Protein AF-A0A357LZG7-F1 (afdb_monomer)

Mean predicted aligned error: 2.69 Å

Solvent-accessible surface area (backbone atoms only — not comparable to full-atom values): 4432 Å² total; per-residue (Å²): 131,95,64,89,53,63,67,61,52,22,57,46,48,65,67,42,50,64,58,50,53,53,49,53,30,64,77,69,71,52,54,83,88,75,53,79,55,30,73,27,52,68,33,81,75,60,64,57,44,37,50,50,46,36,52,52,31,48,50,51,16,56,77,69,76,34,53,59,44,76,36,46,52,88,78,104

Structure (mmCIF, N/CA/C/O backbone):
data_AF-A0A357LZG7-F1
#
_entry.id   AF-A0A357LZG7-F1
#
loop_
_atom_site.group_PDB
_atom_site.id
_atom_site.type_symbol
_atom_site.label_atom_id
_atom_site.label_alt_id
_atom_site.label_comp_id
_atom_site.label_asym_id
_atom_site.label_entity_id
_atom_site.label_seq_id
_atom_site.pdbx_PDB_ins_code
_atom_site.Cartn_x
_atom_site.Cartn_y
_atom_site.Cartn_z
_atom_site.occupancy
_atom_site.B_iso_or_equiv
_atom_site.auth_seq_id
_atom_site.auth_comp_id
_atom_site.auth_asym_id
_atom_site.auth_atom_id
_atom_site.pdbx_PDB_model_num
ATOM 1 N N . TYR A 1 1 ? 17.458 7.255 -17.067 1.00 75.75 1 TYR A N 1
ATOM 2 C CA . TYR A 1 1 ? 17.157 5.968 -17.725 1.00 75.75 1 TYR A CA 1
ATOM 3 C C . TYR A 1 1 ? 16.421 6.100 -19.062 1.00 75.75 1 TYR A C 1
ATOM 5 O O . TYR A 1 1 ? 16.390 5.114 -19.776 1.00 75.75 1 TYR A O 1
ATOM 13 N N . GLY A 1 2 ? 15.831 7.255 -19.423 1.00 93.31 2 GLY A N 1
ATOM 14 C CA . GLY A 1 2 ? 15.042 7.384 -20.666 1.00 93.31 2 GLY A CA 1
ATOM 15 C C . GLY A 1 2 ? 13.611 6.829 -20.574 1.00 93.31 2 GLY A C 1
ATOM 16 O O . GLY A 1 2 ? 12.905 6.786 -21.570 1.00 93.31 2 GLY A O 1
ATOM 17 N N . GLY A 1 3 ? 13.184 6.418 -19.378 1.00 94.25 3 GLY A N 1
ATOM 18 C CA . GLY A 1 3 ? 11.874 5.846 -19.088 1.00 94.25 3 GLY A CA 1
ATOM 19 C C . GLY A 1 3 ? 11.814 5.347 -17.644 1.00 94.25 3 GLY A C 1
ATOM 20 O O . GLY A 1 3 ? 12.780 5.494 -16.884 1.00 94.25 3 GLY A O 1
ATOM 21 N N . VAL A 1 4 ? 10.680 4.757 -17.268 1.00 93.44 4 VAL A N 1
ATOM 22 C CA . VAL 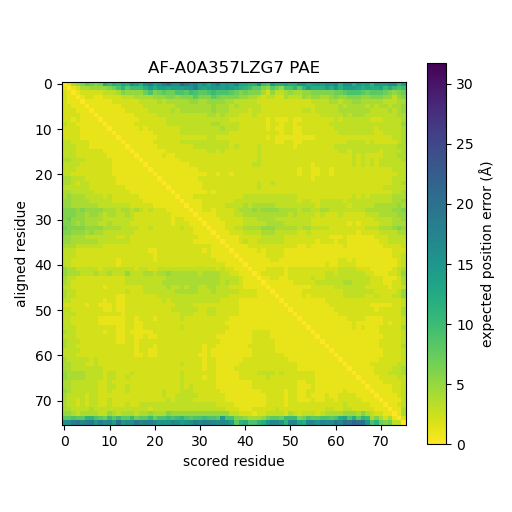A 1 4 ? 10.506 4.112 -15.961 1.00 93.44 4 VAL A CA 1
ATOM 23 C C . VAL A 1 4 ? 11.348 2.838 -15.904 1.00 93.44 4 VAL A C 1
ATOM 25 O O . VAL A 1 4 ? 11.279 2.008 -16.806 1.00 93.44 4 VAL A O 1
ATOM 28 N N . VAL A 1 5 ? 12.113 2.659 -14.824 1.00 97.19 5 VAL A N 1
ATOM 29 C CA . VAL A 1 5 ? 12.782 1.388 -14.509 1.00 97.19 5 VAL A CA 1
ATOM 30 C C . VAL A 1 5 ? 11.911 0.638 -13.500 1.00 97.19 5 VAL A C 1
ATOM 32 O O . VAL A 1 5 ? 11.842 1.080 -12.349 1.00 97.19 5 VAL A O 1
ATOM 35 N N . PRO A 1 6 ? 11.252 -0.474 -13.885 1.00 94.62 6 PRO A N 1
ATOM 36 C CA . PRO A 1 6 ? 10.249 -1.131 -13.041 1.00 94.62 6 PRO A CA 1
ATOM 37 C C . PRO A 1 6 ? 10.753 -1.518 -11.648 1.00 94.62 6 PRO A C 1
ATOM 39 O O . PRO A 1 6 ? 10.047 -1.337 -10.657 1.00 94.62 6 PRO A O 1
ATOM 42 N N . GLU A 1 7 ? 11.995 -1.989 -11.555 1.00 95.81 7 GLU A N 1
ATOM 43 C CA . GLU A 1 7 ? 12.604 -2.379 -10.282 1.00 95.81 7 GLU A CA 1
ATOM 44 C C . GLU A 1 7 ? 12.803 -1.181 -9.342 1.00 95.81 7 GLU A C 1
ATOM 46 O O . GLU A 1 7 ? 12.454 -1.230 -8.163 1.00 95.81 7 GLU A O 1
ATOM 51 N N . LEU A 1 8 ? 13.314 -0.061 -9.864 1.00 96.38 8 LEU A N 1
ATOM 52 C CA . LEU A 1 8 ? 13.517 1.143 -9.056 1.00 96.38 8 LEU A CA 1
ATOM 53 C C . LEU A 1 8 ? 12.189 1.745 -8.606 1.00 96.38 8 LEU A C 1
ATOM 55 O O . LEU A 1 8 ? 12.085 2.157 -7.454 1.00 96.38 8 LEU A O 1
ATOM 59 N N . ALA A 1 9 ? 11.177 1.735 -9.477 1.00 95.75 9 ALA A N 1
ATOM 60 C CA . ALA A 1 9 ? 9.826 2.152 -9.118 1.00 95.75 9 ALA A CA 1
ATOM 61 C C . ALA A 1 9 ? 9.2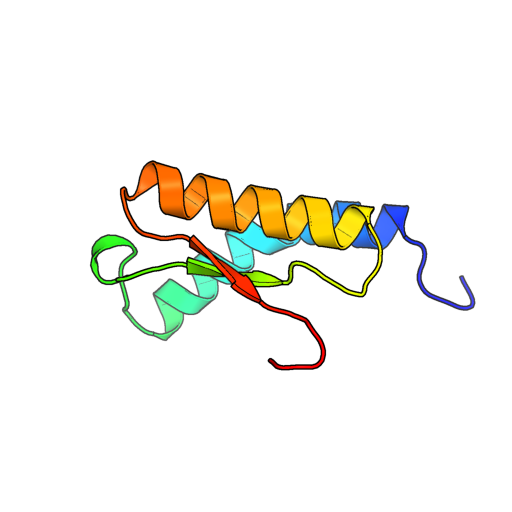69 1.293 -7.971 1.00 95.75 9 ALA A C 1
ATOM 63 O O . ALA A 1 9 ? 8.825 1.828 -6.959 1.00 95.75 9 ALA A O 1
ATOM 64 N N . SER A 1 10 ? 9.371 -0.035 -8.075 1.00 95.56 10 SER A N 1
ATOM 65 C CA . SER A 1 10 ? 8.883 -0.971 -7.048 1.00 95.56 10 SER A CA 1
ATOM 66 C C . SER A 1 10 ? 9.561 -0.742 -5.691 1.00 95.56 10 SER A C 1
ATOM 68 O O . SER A 1 10 ? 8.893 -0.621 -4.664 1.00 95.56 10 SER A O 1
ATOM 70 N N . ARG A 1 11 ? 10.891 -0.580 -5.676 1.00 97.12 11 ARG A N 1
ATOM 71 C CA . ARG A 1 11 ? 11.652 -0.273 -4.450 1.00 97.12 11 ARG A CA 1
ATOM 72 C C . ARG A 1 11 ? 11.258 1.065 -3.835 1.00 97.12 11 ARG A C 1
ATOM 74 O O . ARG A 1 11 ? 11.253 1.203 -2.612 1.00 97.12 11 ARG A O 1
ATOM 81 N N . ASP A 1 12 ? 10.954 2.053 -4.665 1.00 97.12 12 ASP A N 1
ATOM 82 C CA . ASP A 1 12 ? 10.521 3.364 -4.200 1.00 97.12 12 ASP A CA 1
ATOM 83 C C . ASP A 1 12 ? 9.113 3.310 -3.585 1.00 97.12 12 ASP A C 1
ATOM 85 O O . ASP A 1 12 ? 8.898 3.887 -2.519 1.00 97.12 12 ASP A O 1
ATOM 89 N N . HIS A 1 13 ? 8.192 2.517 -4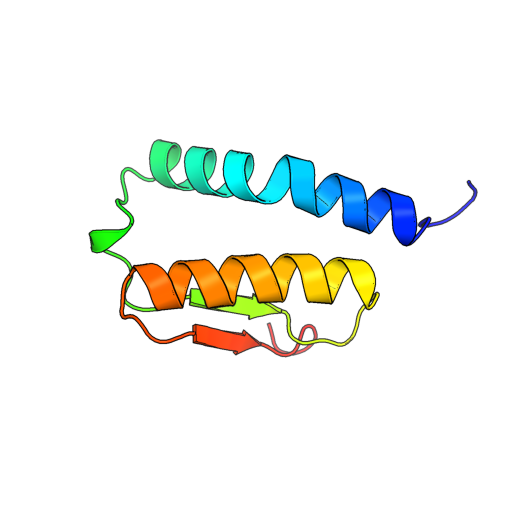.151 1.00 97.50 13 HIS A N 1
ATOM 90 C CA . HIS A 1 13 ? 6.883 2.251 -3.540 1.00 97.50 13 HIS A CA 1
ATOM 91 C C . HIS A 1 13 ? 7.005 1.643 -2.136 1.00 97.50 13 HIS A C 1
ATOM 93 O O . HIS A 1 13 ? 6.318 2.101 -1.222 1.00 97.50 13 HIS A O 1
ATOM 99 N N . VAL A 1 14 ? 7.908 0.674 -1.927 1.00 96.94 14 VAL A N 1
ATOM 100 C CA . VAL A 1 14 ? 8.152 0.086 -0.592 1.00 96.94 14 VAL A CA 1
ATOM 101 C C . VAL A 1 14 ? 8.609 1.155 0.402 1.00 96.94 14 VAL A C 1
ATOM 103 O O . VAL A 1 14 ? 8.125 1.205 1.531 1.00 96.94 14 VAL A O 1
ATOM 106 N N . ARG A 1 15 ? 9.526 2.035 -0.016 1.00 97.56 15 ARG A N 1
ATOM 107 C CA . ARG A 1 15 ? 10.066 3.099 0.844 1.00 97.56 15 ARG A CA 1
ATOM 108 C C . ARG A 1 15 ? 9.029 4.163 1.178 1.00 97.56 15 ARG A C 1
ATOM 110 O O . ARG A 1 15 ? 9.046 4.681 2.289 1.00 97.56 15 ARG A O 1
ATOM 117 N N . LYS A 1 16 ? 8.162 4.510 0.225 1.00 97.62 16 LYS A N 1
ATOM 118 C CA . LYS A 1 16 ? 7.256 5.660 0.333 1.00 97.62 16 LYS A CA 1
ATOM 119 C C . LYS A 1 16 ? 5.856 5.317 0.826 1.00 97.62 16 LYS A C 1
ATOM 121 O O . LYS A 1 16 ? 5.219 6.187 1.409 1.00 97.62 16 LYS A O 1
ATOM 126 N N . GLY A 1 17 ? 5.386 4.083 0.643 1.00 97.25 17 GLY A N 1
ATOM 127 C CA . GLY A 1 17 ? 4.003 3.701 0.946 1.00 97.25 17 GLY A CA 1
ATOM 128 C C . GLY A 1 17 ? 3.585 4.008 2.387 1.00 97.25 17 GLY A C 1
ATOM 129 O O . GLY A 1 17 ? 2.647 4.767 2.614 1.00 97.25 17 GLY A O 1
ATOM 130 N N . LEU A 1 18 ? 4.308 3.470 3.375 1.00 96.50 18 LEU A N 1
ATOM 131 C CA . LEU A 1 18 ? 3.993 3.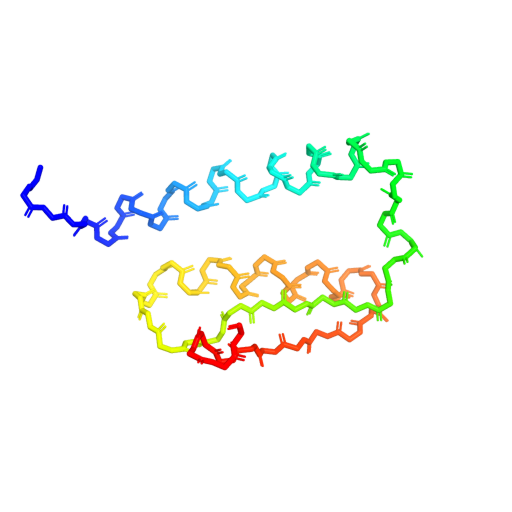704 4.790 1.00 96.50 18 LEU A CA 1
ATOM 132 C C . LEU A 1 18 ? 4.183 5.169 5.229 1.00 96.50 18 LEU A C 1
ATOM 134 O O . LEU A 1 18 ? 3.296 5.672 5.923 1.00 96.50 18 LEU A O 1
ATOM 138 N N . PRO A 1 19 ? 5.275 5.873 4.859 1.00 98.00 19 PRO A N 1
ATOM 139 C CA . PRO A 1 19 ? 5.400 7.302 5.142 1.00 98.00 19 PRO A CA 1
ATOM 140 C C . PRO A 1 19 ? 4.235 8.136 4.604 1.00 98.00 19 PRO A C 1
ATOM 142 O O . PRO A 1 19 ? 3.695 8.949 5.348 1.00 98.00 19 PRO A O 1
ATOM 145 N N . LEU A 1 20 ? 3.797 7.889 3.364 1.00 98.12 20 LEU A N 1
ATOM 146 C CA . LEU A 1 20 ? 2.680 8.617 2.757 1.00 98.12 20 LEU A CA 1
ATOM 147 C C . LEU A 1 20 ? 1.359 8.357 3.485 1.00 98.12 20 LEU A C 1
ATOM 149 O O . LEU A 1 20 ? 0.638 9.304 3.778 1.00 98.12 20 LEU A O 1
ATOM 153 N N . ILE A 1 21 ? 1.065 7.104 3.850 1.00 97.62 21 ILE A N 1
ATOM 154 C CA . ILE A 1 21 ? -0.134 6.784 4.643 1.00 97.62 21 ILE A CA 1
ATOM 155 C C . ILE A 1 21 ? -0.123 7.559 5.967 1.00 97.62 21 ILE A C 1
ATOM 157 O O . ILE A 1 21 ? -1.121 8.174 6.333 1.00 97.62 21 ILE A O 1
ATOM 161 N N . ARG A 1 22 ? 1.007 7.565 6.687 1.00 97.38 22 ARG A N 1
ATOM 162 C CA . ARG A 1 22 ? 1.131 8.287 7.965 1.00 97.38 22 ARG A CA 1
ATOM 163 C C . ARG A 1 22 ? 0.963 9.792 7.795 1.00 97.38 22 ARG A C 1
ATOM 165 O O . ARG A 1 22 ? 0.306 10.411 8.626 1.00 97.38 22 ARG A O 1
ATOM 172 N N . GLN A 1 23 ? 1.549 10.355 6.741 1.00 98.25 23 GLN A N 1
ATOM 173 C CA . GLN A 1 23 ? 1.430 11.772 6.423 1.00 98.25 23 GLN A CA 1
ATOM 174 C C . GLN A 1 23 ? -0.035 12.153 6.179 1.00 98.25 23 GLN A C 1
ATOM 176 O O . GLN A 1 23 ? -0.540 13.043 6.852 1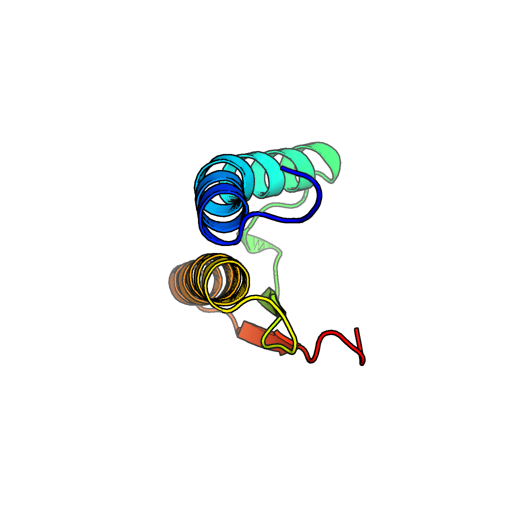.00 98.25 23 GLN A O 1
ATOM 181 N N . VAL A 1 24 ? -0.740 11.427 5.306 1.00 97.94 24 VAL A N 1
ATOM 182 C CA . VAL A 1 24 ? -2.146 11.713 4.968 1.00 97.94 24 VAL A CA 1
ATOM 183 C C . VAL A 1 24 ? -3.060 11.592 6.191 1.00 97.94 24 VAL A C 1
ATOM 185 O O . VAL A 1 24 ? -3.925 12.439 6.407 1.00 97.94 24 VAL A O 1
ATOM 188 N N . LEU A 1 25 ? -2.864 10.576 7.035 1.00 97.62 25 LEU A N 1
ATOM 189 C CA . LEU A 1 25 ? -3.627 10.443 8.283 1.00 97.62 25 LEU A CA 1
ATOM 190 C C . LEU A 1 25 ? -3.347 11.604 9.252 1.00 97.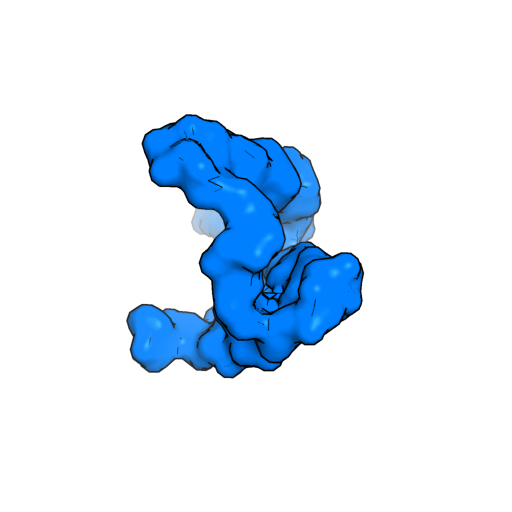62 25 LEU A C 1
ATOM 192 O O . LEU A 1 25 ? -4.265 12.107 9.893 1.00 97.62 25 LEU A O 1
ATOM 196 N N . GLY A 1 26 ? -2.094 12.066 9.329 1.00 97.94 26 GLY A N 1
ATOM 197 C CA . GLY A 1 26 ? -1.715 13.227 10.135 1.00 97.94 26 GLY A CA 1
ATOM 198 C C . GLY A 1 26 ? -2.323 14.539 9.632 1.00 97.94 26 GLY A C 1
ATOM 199 O O . GLY A 1 26 ? -2.813 15.326 10.435 1.00 97.94 26 GLY A O 1
ATOM 200 N N . GLU A 1 27 ? -2.334 14.757 8.316 1.00 98.31 27 GLU A N 1
ATOM 201 C CA . GLU A 1 27 ? -2.898 15.956 7.677 1.00 98.31 27 GLU A CA 1
ATOM 202 C C . GLU A 1 27 ? -4.427 16.019 7.788 1.00 98.31 27 GLU A C 1
ATOM 204 O O . GLU A 1 27 ? -4.995 17.094 7.963 1.00 98.31 27 GLU A O 1
ATOM 209 N N . THR A 1 28 ? -5.103 14.870 7.707 1.00 97.31 28 THR A N 1
ATOM 210 C CA . THR A 1 28 ? -6.573 14.787 7.766 1.00 97.31 28 THR A CA 1
ATOM 211 C C . THR A 1 28 ? -7.122 14.664 9.188 1.00 97.31 28 THR A C 1
ATOM 213 O O . THR A 1 28 ? -8.319 14.848 9.399 1.00 97.31 28 THR A O 1
ATOM 216 N N . GLY A 1 29 ? -6.279 14.313 10.165 1.00 96.62 29 GLY A N 1
ATOM 217 C CA . GLY A 1 29 ? -6.707 13.975 11.525 1.00 96.62 29 GLY A CA 1
ATOM 218 C C . GLY A 1 29 ? -7.498 12.663 11.621 1.00 96.62 29 GLY A C 1
ATOM 219 O O . GLY A 1 29 ? -8.016 12.336 12.689 1.00 96.62 29 GLY A O 1
ATOM 220 N N . VAL A 1 30 ? -7.597 11.904 10.524 1.00 97.31 30 VAL A N 1
ATOM 221 C CA . VAL A 1 30 ? -8.268 10.604 10.482 1.00 97.31 30 VAL A CA 1
ATOM 222 C C . VAL A 1 30 ? -7.347 9.543 11.072 1.00 97.31 30 VAL A C 1
ATOM 224 O O . VAL A 1 30 ? -6.161 9.454 10.763 1.00 97.31 30 VAL A O 1
ATOM 227 N N . THR A 1 31 ? -7.903 8.689 11.919 1.00 97.12 31 THR A N 1
ATOM 228 C CA . THR A 1 31 ? -7.213 7.522 12.468 1.00 97.12 31 THR A CA 1
ATOM 229 C C . THR A 1 31 ? -7.551 6.271 11.663 1.00 97.12 31 THR A C 1
ATOM 231 O O . THR A 1 31 ? -8.634 6.154 11.096 1.00 97.12 31 THR A O 1
ATOM 234 N N . LEU A 1 32 ? -6.662 5.272 11.672 1.00 96.38 32 LEU A N 1
ATOM 235 C CA . LEU A 1 32 ? -6.897 3.993 10.980 1.00 96.38 32 LEU A CA 1
ATOM 236 C C . LEU A 1 32 ? -8.203 3.292 11.399 1.00 96.38 32 LEU A C 1
ATOM 238 O O . LEU A 1 32 ? -8.766 2.537 10.617 1.00 96.38 32 LEU A O 1
ATOM 242 N N . LYS A 1 33 ? -8.689 3.542 12.621 1.00 95.25 33 LYS A N 1
ATOM 243 C CA . LYS A 1 33 ? -9.931 2.957 13.151 1.00 95.25 33 LYS A CA 1
ATOM 244 C C . LYS A 1 33 ? -11.201 3.562 12.549 1.00 95.25 33 LYS A C 1
ATOM 246 O O . LYS A 1 33 ? -12.269 3.003 12.747 1.00 95.25 33 LYS A O 1
ATOM 251 N N . GLN A 1 34 ? -11.090 4.705 11.878 1.00 97.25 34 GLN A N 1
ATOM 252 C CA . GLN A 1 34 ? -12.207 5.384 11.215 1.00 97.25 34 GLN A CA 1
ATOM 253 C C . GLN A 1 34 ? -12.343 4.976 9.744 1.00 97.25 34 GLN A C 1
ATOM 255 O O . GLN A 1 34 ? -13.185 5.523 9.044 1.00 97.25 34 GLN A O 1
ATOM 260 N N . LEU A 1 35 ? -11.491 4.070 9.253 1.00 97.62 35 LEU A N 1
ATOM 261 C CA . LEU A 1 35 ? -11.566 3.578 7.885 1.00 97.62 35 LEU A CA 1
ATOM 262 C C . LEU A 1 35 ? -12.571 2.431 7.799 1.00 97.62 35 LEU A C 1
ATOM 264 O O . LEU A 1 35 ? -12.427 1.433 8.502 1.00 97.62 35 LEU A O 1
ATOM 268 N N . ASP A 1 36 ? -13.521 2.540 6.876 1.00 98.38 36 ASP A N 1
ATOM 269 C CA . ASP A 1 36 ? -14.504 1.483 6.611 1.00 98.38 36 ASP A CA 1
ATOM 270 C C . ASP A 1 36 ? -14.006 0.444 5.594 1.00 98.38 36 ASP A C 1
ATOM 272 O O . ASP A 1 36 ? -14.571 -0.640 5.468 1.00 98.38 36 ASP A O 1
ATOM 276 N N . GLY A 1 37 ? -12.938 0.751 4.855 1.00 98.00 37 GLY A N 1
ATOM 277 C CA . GLY A 1 37 ? -12.338 -0.142 3.869 1.00 98.00 37 GLY A CA 1
ATOM 278 C C . GLY A 1 37 ? -11.083 0.451 3.235 1.00 98.00 37 GLY A C 1
ATOM 279 O O . GLY A 1 37 ? -10.779 1.631 3.411 1.00 98.00 37 GLY A O 1
ATOM 280 N N . ILE A 1 38 ? -10.339 -0.373 2.493 1.00 98.56 38 ILE A N 1
ATOM 281 C CA . ILE A 1 38 ? -9.124 0.057 1.784 1.00 98.56 38 ILE A CA 1
ATOM 282 C C . ILE A 1 38 ? -9.203 -0.316 0.311 1.00 98.56 38 ILE A C 1
ATOM 284 O O . ILE A 1 38 ? -9.249 -1.492 -0.046 1.00 98.56 38 ILE A O 1
ATOM 288 N N . ALA A 1 39 ? -9.149 0.689 -0.552 1.00 98.31 39 ALA A N 1
ATOM 289 C CA . ALA A 1 39 ? -8.984 0.493 -1.983 1.00 98.31 39 ALA A CA 1
ATOM 290 C C . ALA A 1 39 ? -7.496 0.439 -2.358 1.00 98.31 39 ALA A C 1
ATOM 292 O O . ALA A 1 39 ? -6.677 1.174 -1.806 1.00 98.31 39 ALA A O 1
ATOM 293 N N . TYR A 1 40 ? -7.140 -0.417 -3.313 1.00 98.19 40 TYR A N 1
ATOM 294 C CA . TYR A 1 40 ? -5.812 -0.440 -3.925 1.00 98.19 40 TYR A CA 1
ATOM 295 C C . TYR A 1 40 ? -5.918 -0.741 -5.418 1.00 98.19 40 TYR A C 1
ATOM 297 O O . TYR A 1 40 ? -6.789 -1.491 -5.853 1.00 98.19 40 TYR A O 1
ATOM 305 N N . THR A 1 41 ? -5.008 -0.193 -6.218 1.00 98.19 41 THR A N 1
ATOM 306 C CA . THR A 1 41 ? -4.975 -0.462 -7.659 1.00 98.19 41 THR A CA 1
ATOM 307 C C . THR A 1 41 ? -4.598 -1.918 -7.930 1.00 98.19 41 THR A C 1
ATOM 309 O O . THR A 1 41 ? -3.556 -2.391 -7.477 1.00 98.19 41 THR A O 1
ATOM 312 N N . SER A 1 42 ? -5.428 -2.621 -8.699 1.00 97.19 42 SER A N 1
ATOM 313 C CA . SER A 1 42 ? -5.227 -4.025 -9.091 1.00 97.19 42 SER A CA 1
ATOM 314 C C . SER A 1 42 ? -4.672 -4.195 -10.513 1.00 97.19 42 SER A C 1
ATOM 316 O O . SER A 1 42 ? -4.148 -5.255 -10.846 1.00 97.19 42 SER A O 1
ATOM 318 N N . GLY A 1 43 ? -4.713 -3.138 -11.326 1.00 97.06 43 GLY A N 1
ATOM 319 C CA . GLY A 1 43 ? -4.162 -3.089 -12.683 1.00 97.06 43 GLY A CA 1
ATOM 320 C C . GLY A 1 43 ? -5.060 -2.299 -13.644 1.00 97.06 43 GLY A C 1
ATOM 321 O O . GLY A 1 43 ? -6.144 -1.902 -13.232 1.00 97.06 43 GLY A O 1
ATOM 322 N N . PRO A 1 44 ? -4.643 -2.064 -14.903 1.00 97.69 44 PRO A N 1
ATOM 323 C CA . PRO A 1 44 ? -3.345 -2.428 -15.473 1.00 97.69 44 PRO A CA 1
ATOM 324 C C . PRO A 1 44 ? -2.200 -1.559 -14.930 1.00 97.69 44 PRO A C 1
ATOM 326 O O . PRO A 1 44 ? -2.420 -0.500 -14.349 1.00 97.69 44 PRO A O 1
ATOM 329 N N . GLY A 1 45 ? -0.959 -2.019 -15.103 1.00 96.69 45 GLY A N 1
ATOM 330 C CA . GLY A 1 45 ? 0.233 -1.313 -14.633 1.00 96.69 45 GLY A CA 1
ATOM 331 C C . GLY A 1 45 ? 1.460 -2.218 -14.525 1.00 96.69 45 GLY A C 1
ATOM 332 O O . GLY A 1 45 ? 1.424 -3.394 -14.885 1.00 96.69 45 GLY A O 1
ATOM 333 N N . LEU A 1 46 ? 2.565 -1.667 -14.018 1.00 97.25 46 LEU A N 1
ATOM 334 C CA . LEU A 1 46 ? 3.806 -2.419 -13.819 1.00 97.25 46 LEU A CA 1
ATOM 335 C C . LEU A 1 46 ? 3.658 -3.398 -12.650 1.00 97.25 46 LEU A C 1
ATOM 337 O O . LEU A 1 46 ? 3.414 -2.983 -11.519 1.00 97.25 46 LEU A O 1
ATOM 341 N N . VAL A 1 47 ? 3.868 -4.691 -12.910 1.00 96.81 47 VAL A N 1
ATOM 342 C CA . VAL A 1 47 ? 3.591 -5.772 -11.949 1.00 96.81 47 VAL A CA 1
ATOM 343 C C . VAL A 1 47 ? 4.277 -5.590 -10.590 1.00 96.81 47 VAL A C 1
ATOM 345 O O . VAL A 1 47 ? 3.632 -5.775 -9.565 1.00 96.81 47 VAL A O 1
ATOM 348 N N . GLY A 1 48 ? 5.543 -5.159 -10.543 1.00 96.25 48 GLY A N 1
ATOM 349 C CA . GLY A 1 48 ? 6.252 -4.955 -9.271 1.00 96.25 48 GLY A CA 1
ATOM 350 C C . GLY A 1 48 ? 5.680 -3.803 -8.433 1.00 96.25 48 GLY A C 1
ATOM 351 O O . GLY A 1 48 ? 5.545 -3.916 -7.211 1.00 96.25 48 GLY A O 1
ATOM 352 N N . ALA A 1 49 ? 5.257 -2.723 -9.095 1.00 96.44 49 ALA A N 1
ATOM 353 C CA . ALA A 1 49 ? 4.607 -1.590 -8.445 1.00 96.44 49 ALA A CA 1
ATOM 354 C C . ALA A 1 49 ? 3.205 -1.975 -7.944 1.00 96.44 49 ALA A C 1
ATOM 356 O O . ALA A 1 49 ? 2.870 -1.707 -6.788 1.00 96.44 49 ALA A O 1
ATOM 357 N N . LEU A 1 50 ? 2.426 -2.674 -8.780 1.00 97.88 50 LEU A N 1
ATOM 358 C CA . LEU A 1 50 ? 1.100 -3.183 -8.424 1.00 97.88 50 LEU A CA 1
ATOM 359 C C . LEU A 1 50 ? 1.161 -4.152 -7.242 1.00 97.88 50 LEU A C 1
ATOM 361 O O . LEU A 1 50 ? 0.401 -3.994 -6.294 1.00 97.88 50 LEU A O 1
ATOM 365 N N . LEU A 1 51 ? 2.092 -5.111 -7.253 1.00 97.81 51 LEU A N 1
ATOM 366 C CA . LEU A 1 51 ? 2.262 -6.064 -6.154 1.00 97.81 51 LEU A CA 1
ATOM 367 C C . LEU A 1 51 ? 2.595 -5.355 -4.844 1.00 97.81 51 LEU A C 1
ATOM 369 O O . LEU A 1 51 ? 2.013 -5.674 -3.813 1.00 97.81 51 LEU A O 1
ATOM 373 N N . THR A 1 52 ? 3.479 -4.357 -4.879 1.00 97.75 52 THR A N 1
ATOM 374 C CA . THR A 1 52 ? 3.833 -3.592 -3.677 1.00 97.75 52 THR A CA 1
ATOM 375 C C . THR A 1 52 ? 2.614 -2.866 -3.097 1.00 97.75 52 THR A C 1
ATOM 377 O O . THR A 1 52 ? 2.354 -2.963 -1.897 1.00 97.75 52 THR A O 1
ATOM 380 N N . GLY A 1 53 ? 1.837 -2.179 -3.942 1.00 97.69 53 GLY A N 1
ATOM 381 C CA . GLY A 1 53 ? 0.618 -1.480 -3.525 1.00 97.69 53 GLY A CA 1
ATOM 382 C C . GLY A 1 53 ? -0.481 -2.426 -3.033 1.00 97.69 53 GLY A C 1
ATOM 383 O O . GLY A 1 53 ? -1.074 -2.187 -1.982 1.00 97.69 53 GLY A O 1
ATOM 384 N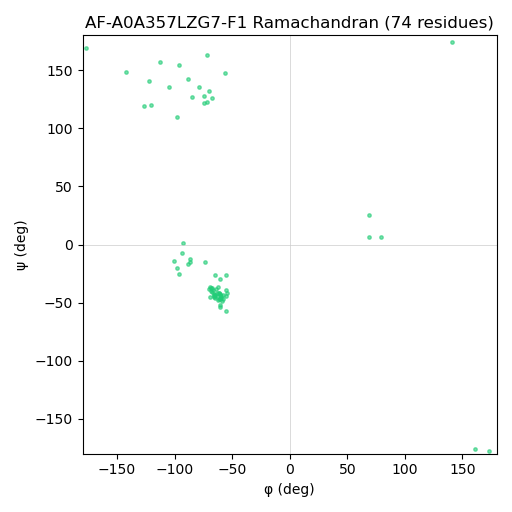 N . ALA A 1 54 ? -0.708 -3.532 -3.744 1.00 98.25 54 ALA A N 1
ATOM 385 C CA . ALA A 1 54 ? -1.694 -4.543 -3.380 1.00 98.25 54 ALA A CA 1
ATOM 386 C C . ALA A 1 54 ? -1.346 -5.232 -2.055 1.00 98.25 54 ALA A C 1
ATOM 388 O O . ALA A 1 54 ? -2.211 -5.364 -1.190 1.00 98.25 54 ALA A O 1
ATOM 389 N N . CYS A 1 55 ? -0.079 -5.605 -1.846 1.00 98.12 55 CYS A N 1
ATOM 390 C CA . CYS A 1 55 ? 0.387 -6.166 -0.579 1.00 98.12 55 CYS A CA 1
ATOM 391 C C . CYS A 1 55 ? 0.180 -5.184 0.578 1.00 98.12 55 CYS A C 1
ATOM 393 O O . CYS A 1 55 ? -0.337 -5.574 1.624 1.00 98.12 55 CYS A O 1
ATOM 395 N N . LEU A 1 56 ? 0.534 -3.908 0.392 1.00 98.19 56 LEU A N 1
ATOM 396 C CA . LEU A 1 56 ? 0.348 -2.863 1.401 1.00 98.19 56 LEU A CA 1
ATOM 397 C C . LEU A 1 56 ? -1.136 -2.685 1.759 1.00 98.19 56 LEU A C 1
ATOM 399 O O . L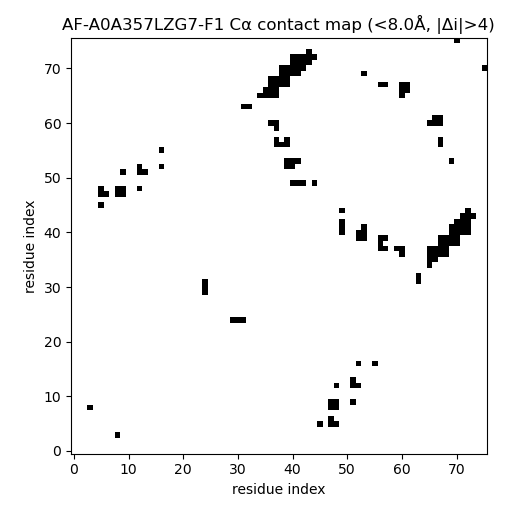EU A 1 56 ? -1.504 -2.793 2.926 1.00 98.19 56 LEU A O 1
ATOM 403 N N . GLY A 1 57 ? -1.994 -2.458 0.761 1.00 98.12 57 GLY A N 1
ATOM 404 C CA . GLY A 1 57 ? -3.420 -2.208 0.977 1.00 98.12 57 GLY A CA 1
ATOM 405 C C . GLY A 1 57 ? -4.146 -3.418 1.564 1.00 98.12 57 GLY A C 1
ATOM 406 O O . GLY A 1 57 ? -4.880 -3.295 2.546 1.00 98.12 57 GLY A O 1
ATOM 407 N N . ARG A 1 58 ? -3.897 -4.617 1.020 1.00 98.31 58 ARG A N 1
ATOM 408 C CA . ARG A 1 58 ? -4.559 -5.843 1.477 1.00 98.31 58 ARG A CA 1
ATOM 409 C C . ARG A 1 58 ? -4.131 -6.241 2.887 1.00 98.31 58 ARG A C 1
ATOM 411 O O . ARG A 1 58 ? -5.002 -6.636 3.664 1.00 98.31 58 ARG A O 1
ATOM 418 N N . SER A 1 59 ? -2.843 -6.123 3.224 1.00 98.31 59 SER A N 1
ATOM 419 C CA . SER A 1 59 ? -2.341 -6.431 4.573 1.00 98.31 59 SER A CA 1
ATOM 420 C C . SER A 1 59 ? -2.827 -5.424 5.614 1.00 98.31 59 SER A C 1
ATOM 422 O O . SER A 1 59 ? -3.249 -5.838 6.693 1.00 98.31 59 SER A O 1
ATOM 424 N N . LEU A 1 60 ? -2.864 -4.129 5.283 1.00 98.19 60 LEU A N 1
ATOM 425 C CA . LEU A 1 60 ? -3.392 -3.106 6.184 1.00 98.19 60 LEU A CA 1
ATOM 426 C C . LEU A 1 60 ? -4.878 -3.347 6.471 1.00 98.19 60 LEU A C 1
ATOM 428 O O . LEU A 1 60 ? -5.272 -3.406 7.632 1.00 98.19 60 LEU A O 1
ATOM 432 N N . ALA A 1 61 ? -5.682 -3.597 5.438 1.00 98.44 61 ALA A N 1
ATOM 433 C CA . ALA A 1 61 ? -7.103 -3.889 5.604 1.00 98.44 61 ALA A CA 1
ATOM 434 C C . ALA A 1 61 ? -7.332 -5.155 6.433 1.00 98.44 61 ALA A C 1
ATOM 436 O O . ALA A 1 61 ? -8.192 -5.185 7.308 1.00 98.44 61 ALA A O 1
ATOM 437 N N . TRP A 1 62 ? -6.528 -6.195 6.183 1.00 98.50 62 TRP A N 1
ATOM 438 C CA . TRP A 1 62 ? -6.564 -7.427 6.968 1.00 98.50 62 TRP A CA 1
ATOM 439 C C . TRP A 1 62 ? -6.231 -7.176 8.445 1.00 98.50 62 TRP A C 1
ATOM 441 O O . TRP A 1 62 ? -6.964 -7.645 9.309 1.00 98.50 62 TRP A O 1
ATOM 451 N N . SER A 1 63 ? -5.207 -6.369 8.746 1.00 98.19 63 SER A N 1
ATOM 452 C CA . SER A 1 63 ? -4.846 -6.018 10.130 1.00 98.19 63 SER A CA 1
ATOM 453 C C . SER A 1 63 ? -5.915 -5.205 10.868 1.00 98.19 63 SER A C 1
ATOM 455 O O . SER A 1 63 ? -5.986 -5.257 12.093 1.00 98.19 63 SER A O 1
ATOM 457 N N . LEU A 1 64 ? -6.745 -4.464 10.130 1.00 97.94 64 LEU A N 1
ATOM 458 C CA . LEU A 1 64 ? -7.828 -3.642 10.671 1.00 97.94 64 LEU A CA 1
ATOM 459 C C . LEU A 1 64 ? -9.173 -4.382 10.709 1.00 97.94 64 LEU A C 1
ATOM 461 O O . LEU A 1 64 ? -10.129 -3.861 11.271 1.00 97.94 64 LEU A O 1
ATOM 465 N N . GLY A 1 65 ? -9.257 -5.584 10.129 1.00 98.25 65 GLY A N 1
ATOM 466 C CA . GLY A 1 65 ? -10.506 -6.341 10.035 1.00 98.25 65 GLY A CA 1
ATOM 467 C C . GLY A 1 65 ? -11.540 -5.715 9.094 1.00 98.25 65 GLY A C 1
ATOM 468 O O . GLY A 1 65 ? -12.730 -5.960 9.264 1.00 98.25 65 GLY A O 1
ATOM 469 N N . ILE A 1 66 ? -11.102 -4.921 8.110 1.00 98.56 66 ILE A N 1
ATOM 470 C CA . ILE A 1 66 ? -11.981 -4.201 7.174 1.00 98.56 66 ILE A CA 1
ATOM 471 C C . ILE A 1 66 ? -11.861 -4.742 5.735 1.00 98.56 66 ILE A C 1
ATOM 473 O O . ILE A 1 66 ? -10.852 -5.370 5.372 1.00 98.56 66 ILE A O 1
ATOM 477 N N . PRO A 1 67 ? -12.882 -4.534 4.881 1.00 98.62 67 PRO A N 1
ATOM 478 C CA . PRO A 1 67 ? -12.831 -4.900 3.471 1.00 98.62 67 PRO A CA 1
ATOM 479 C C . PRO A 1 67 ? -11.640 -4.268 2.740 1.00 98.62 67 PRO A C 1
ATOM 481 O O . PRO A 1 67 ? -11.235 -3.142 3.031 1.00 98.62 67 PRO A O 1
ATOM 484 N N . ALA A 1 68 ? -11.107 -4.981 1.744 1.00 98.56 68 ALA A N 1
ATOM 485 C CA . ALA A 1 68 ? -10.230 -4.373 0.749 1.00 98.56 68 ALA A CA 1
ATOM 486 C C . ALA A 1 68 ? -10.794 -4.580 -0.649 1.00 98.56 68 ALA A C 1
ATOM 488 O O . ALA A 1 68 ? -11.290 -5.666 -0.955 1.00 98.56 68 ALA A O 1
ATOM 489 N N . LEU A 1 69 ? -10.670 -3.550 -1.478 1.00 98.31 69 LEU A N 1
ATOM 490 C CA . LEU A 1 69 ? -11.201 -3.506 -2.830 1.00 98.31 69 LEU A CA 1
ATOM 491 C C . LEU A 1 69 ? -10.062 -3.287 -3.828 1.00 98.31 69 LEU A C 1
ATOM 493 O O . LEU A 1 69 ? -9.368 -2.273 -3.779 1.00 98.31 69 LEU A O 1
ATOM 497 N N . GLY A 1 70 ? -9.886 -4.238 -4.744 1.00 97.94 70 GLY A N 1
ATOM 498 C CA . GLY A 1 70 ? -9.042 -4.038 -5.916 1.00 97.94 70 GLY A CA 1
ATOM 499 C C . GLY A 1 70 ? -9.761 -3.139 -6.916 1.00 97.94 70 GLY A C 1
ATOM 500 O O . GLY A 1 70 ? -10.851 -3.479 -7.361 1.00 97.94 70 GLY A O 1
ATOM 501 N N . VAL A 1 71 ? -9.157 -2.007 -7.263 1.00 98.25 71 VAL A N 1
ATOM 502 C CA . VAL A 1 71 ? -9.712 -1.027 -8.205 1.00 98.25 71 VAL A CA 1
ATOM 503 C C . VAL A 1 71 ? -8.981 -1.139 -9.536 1.00 98.25 71 VAL A C 1
ATOM 505 O O . VAL A 1 71 ? -7.752 -1.283 -9.567 1.00 98.25 71 VAL A O 1
ATOM 508 N N . HIS A 1 72 ? -9.725 -1.118 -10.638 1.00 97.75 72 HIS A N 1
ATOM 509 C CA . HIS A 1 72 ? -9.141 -1.070 -11.970 1.00 97.75 72 HIS A CA 1
ATOM 510 C C . HIS A 1 72 ? -8.607 0.344 -12.242 1.00 97.75 72 HIS A C 1
ATOM 512 O O . HIS A 1 72 ?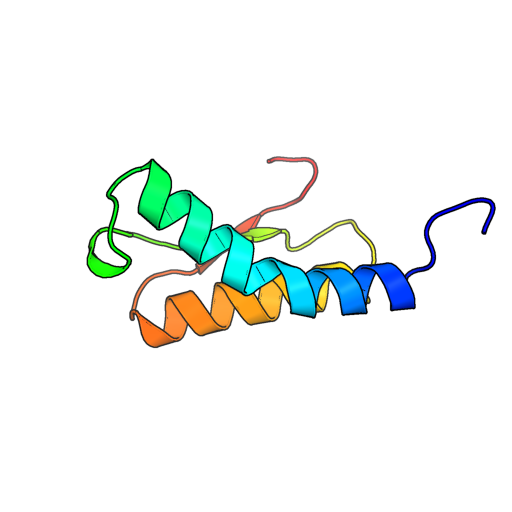 -9.320 1.329 -12.090 1.00 97.75 72 HIS A O 1
ATOM 518 N N . HIS A 1 73 ? -7.345 0.466 -12.646 1.00 96.81 73 HIS A N 1
ATOM 519 C CA . HIS A 1 73 ? -6.630 1.738 -12.758 1.00 96.81 73 HIS A CA 1
ATOM 520 C C . HIS A 1 73 ? -7.277 2.715 -13.744 1.00 96.81 73 HIS A C 1
ATOM 522 O O . HIS A 1 73 ? -7.158 3.917 -13.562 1.00 96.81 73 HIS A O 1
ATOM 528 N N . MET A 1 74 ? -7.954 2.198 -14.772 1.00 94.12 74 MET A N 1
ATOM 529 C CA . MET A 1 74 ? -8.650 3.023 -15.767 1.00 94.12 74 MET A CA 1
ATOM 530 C C . MET A 1 74 ? -10.081 3.397 -15.358 1.00 94.12 74 MET A C 1
ATOM 532 O O . MET A 1 74 ? -10.702 4.198 -16.045 1.00 94.12 74 MET A O 1
ATOM 536 N N . GLU A 1 75 ? -10.625 2.764 -14.315 1.00 88.00 75 GLU A N 1
ATOM 537 C CA . GLU A 1 75 ? -11.963 3.066 -13.780 1.00 88.00 75 GLU A CA 1
ATOM 538 C C . GLU A 1 75 ? -11.908 3.995 -12.562 1.00 88.00 75 GLU A C 1
ATOM 540 O O . GLU A 1 75 ? -12.929 4.580 -12.200 1.00 88.00 75 GLU A O 1
ATOM 545 N N . GLY A 1 76 ? -10.740 4.067 -11.914 1.00 60.38 76 GLY A N 1
ATOM 546 C CA . GLY A 1 76 ? -10.485 4.923 -10.758 1.00 60.38 76 GLY A CA 1
ATOM 547 C C . GLY A 1 76 ? -10.346 6.400 -11.091 1.00 60.38 76 GLY A C 1
ATOM 548 O O . GLY A 1 76 ? -10.170 6.750 -12.279 1.00 60.38 76 GLY A O 1
#

pLDDT: mean 96.42, std 5.08, range [60.38, 98.62]

Foldseek 3Di:
DVDDDLVVLLVVCLVPVVVVVVVVCVVVVPDLLPDQEFEFACDDDRPSNRVSRCCVRVVSCVVNVHYYHHDHPVRD

Sequence (76 aa):
YGGVVPELASRDHVRKGLPLIRQVLGETGVTLKQLDGIAYTSGPGLVGALLTGACLGRSLAWSLGIPALGVHHMEG

Radius of gyration: 13.4 Å; Cα contacts (8 Å, |Δi|>4): 81; chains: 1; bounding box: 32×23×34 Å

Nearest PDB structures (foldseek):
  4wq4-assembly2_B  TM=9.954E-01  e=6.431E-08  Escherichia coli K-12
  3zeu-assembly2_B  TM=9.978E-01  e=1.759E-07  Salmonella enterica subsp. enterica serovar Typhimurium str. ST4/74
  8iey-assembly1_A-2  TM=9.715E-01  e=3.524E-05  Aquifex aeolicus
  2ivn-assembly1_A  TM=9.818E-01  e=5.636E-05  Pyrococcus abyssi
  6gwj-assembly1_K  TM=9.771E-01  e=8.430E-05  Homo sapiens

Secondary structure (DSSP, 8-state):
--S--HHHHHHHHHHHHHHHHHHHHHHH---GGG-S-EEEEEESS-HHHHHHHHHHHHHHHHHHT--EEEEETTT-